Protein AF-A0A660ZIB0-F1 (afdb_monomer)

pLDDT: mean 84.98, std 10.95, range [48.0, 97.5]

Sequence (129 aa):
MRYIEEEGRTVEEALEKALEKAGIDRSEARFEVLNEGLGDEPARVRLYQDAEELDLIEGLIKEFLGILTSRVDVEIEPRKKGYYVNIHTRGYDSALIGRGGKTLEALEYLINLMLRRKKPNLQVELDIS

Structure (mmCIF, N/CA/C/O backbone):
data_AF-A0A660ZIB0-F1
#
_entry.id   AF-A0A660ZIB0-F1
#
loop_
_atom_site.group_PDB
_atom_site.id
_atom_site.type_symbol
_atom_site.label_atom_id
_atom_site.label_alt_id
_atom_site.label_comp_id
_atom_site.label_asym_id
_atom_site.label_entity_id
_atom_site.label_seq_id
_atom_site.pdbx_PDB_ins_code
_atom_site.Cartn_x
_atom_site.Cartn_y
_atom_site.Cartn_z
_atom_site.occupancy
_atom_site.B_iso_or_equiv
_atom_site.auth_seq_id
_atom_site.auth_comp_id
_atom_site.auth_asym_id
_atom_site.auth_atom_id
_atom_site.pdbx_PDB_model_num
ATOM 1 N N . MET A 1 1 ? -3.633 0.808 3.562 1.00 50.19 1 MET A N 1
ATOM 2 C CA . MET A 1 1 ? -4.849 0.374 4.264 1.00 50.19 1 MET A CA 1
ATOM 3 C C . MET A 1 1 ? -4.601 0.479 5.752 1.00 50.19 1 MET A C 1
ATOM 5 O O . MET A 1 1 ? -3.523 0.173 6.262 1.00 50.19 1 MET A O 1
ATOM 9 N N . ARG A 1 2 ? -5.600 1.029 6.419 1.00 48.00 2 ARG A N 1
ATOM 10 C CA . ARG A 1 2 ? -5.489 1.600 7.747 1.00 48.00 2 ARG A CA 1
ATOM 11 C C . ARG A 1 2 ? -6.435 0.850 8.642 1.00 48.00 2 ARG A C 1
ATOM 13 O O . ARG A 1 2 ? -7.622 0.895 8.365 1.00 48.00 2 ARG A O 1
ATOM 20 N N . TYR A 1 3 ? -5.916 0.135 9.628 1.00 66.38 3 TYR A N 1
ATOM 21 C CA . TYR A 1 3 ? -6.732 -0.813 10.355 1.00 66.38 3 TYR A CA 1
ATOM 22 C C . TYR A 1 3 ? -7.148 -0.374 11.756 1.00 66.38 3 TYR A C 1
ATOM 24 O O . TYR A 1 3 ? -6.375 0.291 12.440 1.00 66.38 3 TYR A O 1
ATOM 32 N N . ILE A 1 4 ? -8.325 -0.805 12.205 1.00 77.56 4 ILE A N 1
ATOM 33 C CA . ILE A 1 4 ? -8.803 -0.657 13.583 1.00 77.56 4 ILE A CA 1
ATOM 34 C C . ILE A 1 4 ? -8.751 -2.013 14.273 1.0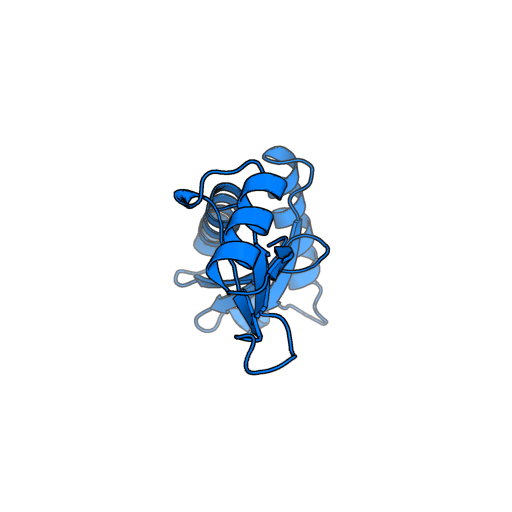0 77.56 4 ILE A C 1
ATOM 36 O O . ILE A 1 4 ? -9.524 -2.908 13.947 1.00 77.56 4 ILE A O 1
ATOM 40 N N . GLU A 1 5 ? -7.802 -2.178 15.195 1.00 85.88 5 GLU A N 1
ATOM 41 C CA . GLU A 1 5 ? -7.740 -3.394 15.997 1.00 85.88 5 GLU A CA 1
ATOM 42 C C . GLU A 1 5 ? -8.637 -3.307 17.222 1.00 85.88 5 GLU A C 1
ATOM 44 O O . GLU A 1 5 ? -8.473 -2.397 18.026 1.00 85.88 5 GLU A O 1
ATOM 49 N N . GLU A 1 6 ? -9.548 -4.258 17.385 1.00 92.69 6 GLU A N 1
ATOM 50 C CA . GLU A 1 6 ? -10.437 -4.315 18.539 1.00 92.69 6 GLU A CA 1
ATOM 51 C C . GLU A 1 6 ? -10.534 -5.717 19.102 1.00 92.69 6 GLU A C 1
ATOM 53 O O . GLU A 1 6 ? -10.360 -6.708 18.388 1.00 92.69 6 GLU A O 1
ATOM 58 N N . GLU A 1 7 ? -10.823 -5.767 20.401 1.00 91.69 7 GLU A N 1
ATOM 59 C CA . GLU A 1 7 ? -10.986 -7.006 21.144 1.00 91.69 7 GLU A CA 1
ATOM 60 C C . GLU A 1 7 ? -12.423 -7.181 21.644 1.00 91.69 7 GLU A C 1
ATOM 62 O O . GLU A 1 7 ? -13.131 -6.232 22.013 1.00 91.69 7 GLU A O 1
ATOM 67 N N . GLY A 1 8 ? -12.857 -8.431 21.693 1.00 90.94 8 GLY A N 1
ATOM 68 C CA . GLY A 1 8 ? -14.192 -8.823 22.111 1.00 90.94 8 GLY A CA 1
ATOM 69 C C . GLY A 1 8 ? -14.165 -10.186 22.775 1.00 90.94 8 GLY A C 1
ATOM 70 O O . GLY A 1 8 ? -13.200 -10.939 22.646 1.00 90.94 8 GLY A O 1
ATOM 71 N N . ARG A 1 9 ? -15.235 -10.526 23.495 1.00 86.38 9 ARG A N 1
ATOM 72 C CA . ARG A 1 9 ? -15.405 -11.898 23.995 1.00 86.38 9 ARG A CA 1
ATOM 73 C C . ARG A 1 9 ? -15.591 -12.874 22.840 1.00 86.38 9 ARG A C 1
ATOM 75 O O . ARG A 1 9 ? -15.251 -14.040 22.966 1.00 86.38 9 ARG A O 1
ATOM 82 N N . THR A 1 10 ? -16.134 -12.383 21.732 1.00 89.69 10 THR A N 1
ATOM 83 C CA . THR A 1 10 ? -16.238 -13.084 20.455 1.00 89.69 10 THR A CA 1
ATOM 84 C C . THR A 1 10 ? -15.704 -12.195 19.331 1.00 89.69 10 THR A C 1
ATOM 86 O O . THR A 1 10 ? -15.602 -10.973 19.480 1.00 89.69 10 THR A O 1
ATOM 89 N N . VAL A 1 11 ? -15.369 -12.804 18.190 1.00 88.62 11 VAL A N 1
ATOM 90 C CA . VAL A 1 11 ? -14.916 -12.096 16.979 1.00 88.62 11 VAL A CA 1
ATOM 91 C C . VAL A 1 11 ? -15.972 -11.094 16.496 1.00 88.62 11 VAL A C 1
ATOM 93 O O . VAL A 1 11 ? -15.615 -9.977 16.126 1.00 88.62 11 VAL A O 1
ATOM 96 N N . GLU A 1 12 ? -17.264 -11.441 16.552 1.00 86.75 12 GLU A N 1
ATOM 97 C CA . GLU A 1 12 ? -18.356 -10.509 16.238 1.00 86.75 12 GLU A CA 1
ATOM 98 C C . GLU A 1 12 ? -18.329 -9.247 17.103 1.00 86.75 12 GLU A C 1
ATOM 100 O O . GLU A 1 12 ? -18.472 -8.150 16.572 1.00 86.75 12 GLU A O 1
ATOM 105 N N . GLU A 1 13 ? -18.104 -9.379 18.411 1.00 89.50 13 GLU A N 1
ATOM 106 C CA . GLU A 1 13 ? -18.073 -8.232 19.322 1.00 89.50 13 GLU A CA 1
ATOM 107 C C . GLU A 1 13 ? -16.855 -7.336 19.045 1.00 89.50 13 GLU A C 1
ATOM 109 O O . GLU A 1 13 ? -16.956 -6.110 19.066 1.00 89.50 13 GLU A O 1
ATOM 114 N N . ALA A 1 14 ? -15.701 -7.941 18.752 1.00 90.44 14 ALA A N 1
ATOM 115 C CA . ALA A 1 14 ? -14.501 -7.221 18.336 1.00 90.44 14 ALA A CA 1
ATOM 116 C C . ALA A 1 14 ? -14.733 -6.456 17.020 1.00 90.44 14 ALA A C 1
ATOM 118 O O . ALA A 1 14 ? -14.351 -5.295 16.895 1.00 90.44 14 ALA A O 1
ATOM 119 N N . LEU A 1 15 ? -15.397 -7.085 16.048 1.00 85.75 15 LEU A N 1
ATOM 120 C CA . LEU A 1 15 ? -15.680 -6.489 14.746 1.00 85.75 15 LEU A CA 1
ATOM 121 C C . LEU A 1 15 ? -16.742 -5.384 14.817 1.00 85.75 15 LEU A C 1
ATOM 123 O O . LEU A 1 15 ? -16.560 -4.351 14.181 1.00 85.75 15 LEU A O 1
ATOM 127 N N . GLU A 1 16 ? -17.826 -5.556 15.575 1.00 88.50 16 GLU A N 1
ATOM 128 C CA . GLU A 1 16 ? -18.828 -4.498 15.778 1.00 88.50 16 GLU A CA 1
ATOM 129 C C . GLU A 1 16 ? -18.214 -3.281 16.462 1.00 88.50 16 GLU A C 1
ATOM 131 O O . GLU A 1 16 ? -18.403 -2.162 15.991 1.00 88.50 16 GLU A O 1
ATOM 136 N N . LYS A 1 17 ? -17.385 -3.493 17.491 1.00 86.31 17 LYS A N 1
ATOM 137 C CA . LYS A 1 17 ? -16.616 -2.406 18.110 1.00 86.31 17 LYS A CA 1
ATOM 138 C C . LYS A 1 17 ? -15.683 -1.739 17.114 1.00 86.31 17 LYS A C 1
ATOM 140 O O . LYS A 1 17 ? -15.570 -0.516 17.131 1.00 86.31 17 LYS A O 1
ATOM 145 N N . ALA A 1 18 ? -15.022 -2.521 16.258 1.00 84.44 18 ALA A N 1
ATOM 146 C CA . ALA A 1 18 ? -14.147 -1.979 15.230 1.00 84.44 18 ALA A CA 1
ATOM 147 C C . ALA A 1 18 ? -14.942 -1.118 14.250 1.00 84.44 18 ALA A C 1
ATOM 149 O O . ALA A 1 18 ? -14.517 -0.005 13.983 1.00 84.44 18 ALA A O 1
ATOM 150 N N . LEU A 1 19 ? -16.098 -1.585 13.776 1.00 79.56 19 LEU A N 1
ATOM 151 C CA . LEU A 1 19 ? -16.965 -0.904 12.809 1.00 79.56 19 LEU A CA 1
ATOM 152 C C . LEU A 1 19 ? -17.642 0.348 13.373 1.00 79.56 19 LEU A C 1
ATOM 154 O O . LEU A 1 19 ? -17.613 1.397 12.732 1.00 79.56 19 LEU A O 1
ATOM 158 N N . GLU A 1 20 ? -18.188 0.280 14.587 1.00 81.25 20 GLU A N 1
ATOM 159 C CA . GLU A 1 20 ? -18.730 1.455 15.278 1.00 81.25 20 GLU A CA 1
ATOM 160 C C . GLU A 1 20 ? -17.646 2.510 15.495 1.00 81.25 20 GLU A C 1
ATOM 162 O O . GLU A 1 20 ? -17.862 3.692 15.219 1.00 81.25 20 GLU A O 1
ATOM 167 N N . LYS A 1 21 ? -16.451 2.091 15.933 1.00 67.00 21 LYS A N 1
ATOM 168 C CA . LYS A 1 21 ? -15.299 2.997 16.067 1.00 67.00 21 LYS A CA 1
ATOM 169 C C . LYS A 1 21 ? -14.833 3.552 14.727 1.00 67.00 21 LYS A C 1
ATOM 171 O O . LYS A 1 21 ? -14.348 4.679 14.673 1.00 67.00 21 LYS A O 1
ATOM 176 N N . ALA A 1 22 ? -14.962 2.763 13.670 1.00 70.75 22 ALA A N 1
ATOM 177 C CA . ALA A 1 22 ? -14.594 3.117 12.311 1.00 70.75 22 ALA A CA 1
ATOM 178 C C . ALA A 1 22 ? -15.585 4.093 11.667 1.00 70.75 22 ALA A C 1
ATOM 180 O O . ALA A 1 22 ? -15.229 4.744 10.684 1.00 70.75 22 ALA A O 1
ATOM 181 N N . GLY A 1 23 ? -16.804 4.205 12.213 1.00 63.28 23 GLY A N 1
ATOM 182 C CA . GLY A 1 23 ? -17.859 5.079 11.701 1.00 63.28 23 GLY A CA 1
ATOM 183 C C . GLY A 1 23 ? -18.239 4.780 10.252 1.00 63.28 23 GLY A C 1
ATOM 184 O O . GLY A 1 23 ? -18.751 5.662 9.568 1.00 63.28 23 GLY A O 1
ATOM 185 N N . ILE A 1 24 ? -17.942 3.568 9.782 1.00 67.81 24 ILE A N 1
ATOM 186 C CA . ILE A 1 24 ? -18.266 3.094 8.442 1.00 67.81 24 ILE A CA 1
ATOM 187 C C . ILE A 1 24 ? -19.201 1.910 8.552 1.00 67.81 24 ILE A C 1
ATOM 189 O O . ILE A 1 24 ? -19.137 1.116 9.495 1.00 67.81 24 ILE A O 1
ATOM 193 N N . ASP A 1 25 ? -20.043 1.765 7.545 1.00 62.12 25 ASP A N 1
ATOM 194 C CA . ASP A 1 25 ? -20.846 0.571 7.422 1.00 62.12 25 ASP A CA 1
ATOM 195 C C . ASP A 1 25 ? -19.949 -0.653 7.230 1.00 62.12 25 ASP A C 1
ATOM 197 O O . ASP A 1 25 ? -18.892 -0.608 6.590 1.00 62.12 25 ASP A O 1
ATOM 201 N N . ARG A 1 26 ? -20.414 -1.796 7.743 1.00 66.44 26 ARG A N 1
ATOM 202 C CA . ARG A 1 26 ? -19.758 -3.101 7.558 1.00 66.44 26 ARG A CA 1
ATOM 203 C C . ARG A 1 26 ? -19.399 -3.387 6.094 1.00 66.44 26 ARG A C 1
ATOM 205 O O . ARG A 1 26 ? -18.463 -4.135 5.836 1.00 66.44 26 ARG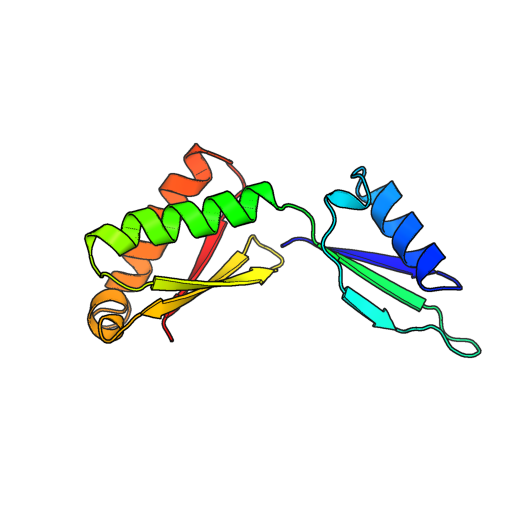 A O 1
ATOM 212 N N . SER A 1 27 ? -20.133 -2.800 5.149 1.00 57.00 27 SER A N 1
ATOM 213 C CA . SER A 1 27 ? -19.928 -2.924 3.706 1.00 57.00 27 SER A CA 1
ATOM 214 C C . SER A 1 27 ? -18.686 -2.212 3.148 1.00 57.00 27 SER A C 1
ATOM 216 O O . SER A 1 27 ? -18.269 -2.564 2.050 1.00 57.00 27 SER A O 1
ATOM 218 N N . GLU A 1 28 ? -18.082 -1.249 3.857 1.00 53.88 28 GLU A N 1
ATOM 219 C CA . GLU A 1 28 ? -16.937 -0.438 3.373 1.00 53.88 28 GLU A CA 1
ATOM 220 C C . GLU A 1 28 ? -15.615 -0.763 4.094 1.00 53.88 28 GLU A C 1
ATOM 222 O O . GLU A 1 28 ? 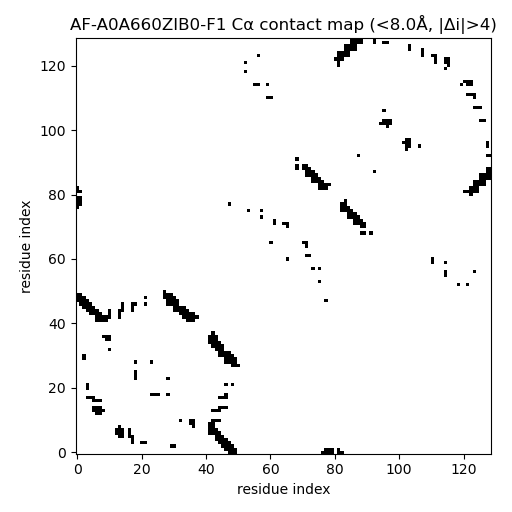-14.583 -0.110 3.906 1.00 53.88 28 GLU A O 1
ATOM 227 N N . ALA A 1 29 ? -15.645 -1.802 4.927 1.00 65.75 29 ALA A N 1
ATOM 228 C CA . ALA A 1 29 ? -14.605 -2.119 5.882 1.00 65.75 29 ALA A CA 1
ATOM 229 C C . ALA A 1 29 ? -13.805 -3.354 5.450 1.00 65.75 29 ALA A C 1
ATOM 231 O O . ALA A 1 29 ? -14.327 -4.463 5.358 1.00 65.75 29 ALA A O 1
ATOM 232 N N . ARG A 1 30 ? -12.510 -3.195 5.206 1.00 70.19 30 ARG A N 1
ATOM 233 C CA . ARG A 1 30 ? -11.557 -4.307 5.083 1.00 70.19 30 ARG A CA 1
ATOM 234 C C . ARG A 1 30 ? -11.102 -4.695 6.498 1.00 70.19 30 ARG A C 1
ATOM 236 O O . ARG A 1 30 ? -11.002 -3.826 7.344 1.00 70.19 30 ARG A O 1
ATOM 243 N N . PHE A 1 31 ? -10.832 -5.964 6.817 1.00 73.94 31 PHE A N 1
ATOM 244 C CA . PHE A 1 31 ? -10.259 -6.333 8.126 1.00 73.94 31 PHE A CA 1
ATOM 245 C C . PHE A 1 31 ? -9.530 -7.687 8.156 1.00 73.94 31 PHE A C 1
ATOM 247 O O . PHE A 1 31 ? -9.635 -8.455 7.211 1.00 73.94 31 PHE A O 1
ATOM 254 N N . GLU A 1 32 ? -8.797 -7.979 9.232 1.00 76.75 32 GLU A N 1
ATOM 255 C CA . GLU A 1 32 ? -8.071 -9.224 9.527 1.00 76.75 32 GLU A CA 1
ATOM 256 C C . GLU A 1 32 ? -8.399 -9.699 10.959 1.00 76.75 32 GLU A C 1
ATOM 258 O O . GLU A 1 32 ? -8.470 -8.886 11.869 1.00 76.75 32 GLU A O 1
ATOM 263 N N . VAL A 1 33 ? -8.619 -10.997 11.198 1.00 85.12 33 VAL A N 1
ATOM 264 C CA . VAL A 1 33 ? -8.826 -11.554 12.555 1.00 85.12 33 VAL A CA 1
ATOM 265 C C . VAL A 1 33 ? -7.486 -12.059 13.083 1.00 85.12 33 VAL A C 1
ATOM 267 O O . VAL A 1 33 ? -6.856 -12.900 12.452 1.00 85.12 33 VAL A O 1
ATOM 270 N N . LEU A 1 34 ? -7.031 -11.531 14.218 1.00 85.75 34 LEU A N 1
ATOM 271 C CA . LEU A 1 34 ? -5.714 -11.827 14.792 1.00 85.75 34 LEU A CA 1
ATOM 272 C C . LEU A 1 34 ? -5.759 -12.899 15.891 1.00 85.75 34 LEU A C 1
ATOM 274 O O . LEU A 1 34 ? -4.736 -13.525 16.153 1.00 85.75 34 LEU A O 1
ATOM 278 N N . ASN A 1 35 ? -6.908 -13.085 16.555 1.00 85.31 35 ASN A N 1
ATOM 279 C CA . ASN A 1 35 ? -7.147 -14.140 17.551 1.00 85.31 35 ASN A CA 1
ATOM 280 C C . ASN A 1 35 ? -8.658 -14.461 17.612 1.00 85.31 35 ASN A C 1
ATOM 282 O O . ASN A 1 35 ? -9.471 -13.539 17.558 1.00 85.31 35 ASN A O 1
ATOM 286 N N . GLU A 1 36 ? -9.045 -15.734 17.724 1.00 83.06 36 GLU A N 1
ATOM 287 C CA . GLU A 1 36 ? -10.454 -16.178 17.763 1.00 83.06 36 GLU A CA 1
ATOM 288 C C . GLU A 1 36 ? -11.068 -16.144 19.169 1.00 83.06 36 GLU A C 1
ATOM 290 O O . GLU A 1 36 ? -12.291 -16.157 19.298 1.00 83.06 36 GLU A O 1
ATOM 295 N N . GLY A 1 37 ? -10.228 -16.057 20.204 1.00 80.12 37 GLY A N 1
ATOM 296 C CA . GLY A 1 37 ? -10.646 -16.006 21.602 1.00 80.12 37 GLY A CA 1
ATOM 297 C C . GLY A 1 37 ? -11.220 -17.333 22.109 1.00 80.12 37 GLY A C 1
ATOM 298 O O . GLY A 1 37 ? -12.431 -17.545 22.105 1.00 80.12 37 GLY A O 1
ATOM 299 N N . LEU A 1 38 ? -10.347 -18.243 22.560 1.00 79.88 38 LEU A N 1
ATOM 300 C CA . LEU A 1 38 ? -10.721 -19.541 23.135 1.00 79.88 38 LEU A CA 1
ATOM 301 C C . LEU A 1 38 ? -10.286 -19.626 24.603 1.00 79.88 38 LEU A C 1
ATOM 303 O O . LEU A 1 38 ? -9.121 -19.414 24.933 1.00 79.88 38 LEU A O 1
ATOM 307 N N . GLY A 1 39 ? -11.216 -20.000 25.485 1.00 76.94 39 GLY A N 1
ATOM 308 C CA . GLY A 1 39 ? -10.960 -20.060 26.925 1.00 76.94 39 GLY A CA 1
ATOM 309 C C . GLY A 1 39 ? -10.916 -18.664 27.544 1.00 76.94 39 GLY A C 1
ATOM 310 O O . GLY A 1 39 ? -11.912 -17.949 27.496 1.00 76.94 39 GLY A O 1
ATOM 311 N N . ASP A 1 40 ? -9.775 -18.297 28.127 1.00 80.94 40 ASP A N 1
ATOM 312 C CA . ASP A 1 40 ? -9.594 -17.025 28.841 1.00 80.94 40 ASP A CA 1
ATOM 313 C C . ASP A 1 40 ? -8.976 -15.905 27.973 1.00 80.94 40 ASP A C 1
ATOM 315 O O . ASP A 1 40 ? -8.846 -14.772 28.440 1.00 80.94 40 ASP A O 1
ATOM 319 N N . GLU A 1 41 ? -8.591 -16.181 26.719 1.00 87.25 41 GLU A N 1
ATOM 320 C CA . GLU A 1 41 ? -8.056 -15.163 25.801 1.00 87.25 41 GLU A CA 1
ATOM 321 C C . GLU A 1 41 ? -9.169 -14.485 24.977 1.00 87.25 41 GLU A C 1
ATOM 323 O O . GLU A 1 41 ? -10.068 -15.173 24.489 1.00 87.25 41 GLU A O 1
ATOM 328 N N . PRO A 1 42 ? -9.123 -13.153 24.778 1.00 88.94 42 PRO A N 1
ATOM 329 C CA . PRO A 1 42 ? -10.121 -12.435 23.992 1.00 88.94 42 PRO A CA 1
ATOM 330 C C . PRO A 1 42 ? -9.897 -12.584 22.481 1.00 88.94 42 PRO A C 1
ATOM 332 O O . PRO A 1 42 ? -8.768 -12.690 21.992 1.00 88.94 42 PRO A O 1
ATOM 335 N N . ALA A 1 43 ? -10.991 -12.521 21.725 1.00 92.75 43 ALA A N 1
ATOM 336 C CA . ALA A 1 43 ? -10.946 -12.436 20.274 1.00 92.75 43 ALA A CA 1
ATOM 337 C C . ALA A 1 43 ? -10.428 -11.058 19.838 1.00 92.75 43 ALA A C 1
ATOM 339 O O . ALA A 1 43 ? -10.766 -10.053 20.461 1.00 92.75 43 ALA A O 1
ATOM 340 N N . ARG A 1 44 ? -9.650 -10.994 18.752 1.00 90.62 44 ARG A N 1
ATOM 341 C CA . ARG A 1 44 ? -9.039 -9.773 18.201 1.00 90.62 44 ARG A CA 1
ATOM 342 C C . ARG A 1 44 ?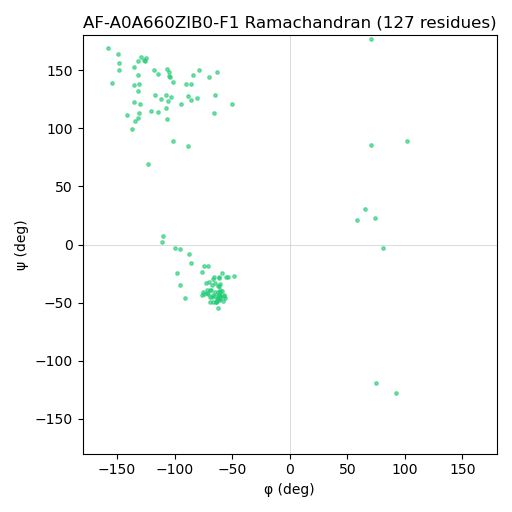 -9.267 -9.661 16.702 1.00 90.62 44 ARG A C 1
ATOM 344 O O . ARG A 1 44 ? -8.956 -10.588 15.960 1.00 90.62 44 ARG A O 1
ATOM 351 N N . VAL A 1 45 ? -9.706 -8.498 16.246 1.00 88.19 45 VAL A N 1
ATOM 352 C CA . VAL A 1 45 ? -9.949 -8.156 14.832 1.00 88.19 45 VAL A CA 1
ATOM 353 C C . VAL A 1 45 ? -9.174 -6.890 14.473 1.00 88.19 45 VAL A C 1
ATOM 355 O O . VAL A 1 45 ? -8.838 -6.160 15.383 1.00 88.19 45 VAL A O 1
ATOM 358 N N . ARG A 1 46 ? -8.870 -6.637 13.192 1.00 81.62 46 ARG A N 1
ATOM 359 C CA . ARG A 1 46 ? -8.031 -5.570 12.617 1.00 81.62 46 ARG A CA 1
ATOM 360 C C . ARG A 1 46 ? -8.688 -4.964 11.367 1.00 81.62 46 ARG A C 1
ATOM 362 O O . ARG A 1 46 ? -8.527 -5.522 10.301 1.00 81.62 46 ARG A O 1
ATOM 369 N N . LEU A 1 47 ? -9.363 -3.821 11.423 1.00 79.69 47 LEU A N 1
ATOM 370 C CA . LEU A 1 47 ? -10.230 -3.281 10.366 1.00 79.69 47 LEU A CA 1
ATOM 371 C C . LEU A 1 47 ? -9.652 -2.165 9.488 1.00 79.69 47 LEU A C 1
ATOM 373 O O . LEU A 1 47 ? -9.799 -0.993 9.805 1.00 79.69 47 LEU A O 1
ATOM 377 N N . TYR A 1 48 ? -8.997 -2.540 8.391 1.00 71.50 48 TYR A N 1
ATOM 378 C CA . TYR A 1 48 ? -8.607 -1.734 7.228 1.00 71.50 48 TYR A CA 1
ATOM 379 C C . TYR A 1 48 ? -9.751 -0.882 6.599 1.00 71.50 48 TYR A C 1
ATOM 381 O O . TYR A 1 48 ? -10.711 -1.411 6.072 1.00 71.50 48 TYR A O 1
ATOM 389 N N . GLN A 1 49 ? -9.659 0.439 6.517 1.00 59.62 49 GLN A N 1
ATOM 390 C CA . GLN A 1 49 ? -10.661 1.258 5.803 1.00 59.62 49 GLN A CA 1
ATOM 391 C C . GLN A 1 49 ? -10.119 1.794 4.466 1.00 59.62 49 GLN A C 1
ATOM 393 O O . GLN A 1 49 ? -8.906 1.992 4.366 1.00 59.62 49 GLN A O 1
ATOM 398 N N . ASP A 1 50 ? -11.043 2.004 3.505 1.00 65.62 50 ASP A N 1
ATOM 399 C CA . ASP A 1 50 ? -10.974 2.730 2.209 1.00 65.62 50 ASP A CA 1
ATOM 400 C C . ASP A 1 50 ? -10.830 1.932 0.886 1.00 65.62 50 ASP A C 1
ATOM 402 O O . ASP A 1 50 ? -9.737 1.746 0.351 1.00 65.62 50 ASP A O 1
ATOM 406 N N . ALA A 1 51 ? -11.964 1.541 0.280 1.00 63.69 51 ALA A N 1
ATOM 407 C CA . ALA A 1 51 ? -12.034 0.995 -1.087 1.00 63.69 51 ALA A CA 1
ATOM 408 C C . ALA A 1 51 ? -11.795 2.058 -2.177 1.00 63.69 51 ALA A C 1
ATOM 410 O O . ALA A 1 51 ? -11.071 1.805 -3.135 1.00 63.69 51 ALA A O 1
ATOM 411 N N . GLU A 1 52 ? -12.317 3.272 -1.991 1.00 76.44 52 GLU A N 1
ATOM 412 C CA . GLU A 1 52 ? -12.163 4.367 -2.958 1.00 76.44 52 GLU A CA 1
ATOM 413 C C . GLU A 1 52 ? -10.687 4.766 -3.147 1.00 76.44 52 GLU A C 1
ATOM 415 O O . GLU A 1 52 ? -10.259 5.115 -4.244 1.00 76.44 52 GLU A O 1
ATOM 420 N N . GLU A 1 53 ? -9.876 4.712 -2.084 1.00 82.56 53 GLU A N 1
ATOM 421 C CA . GLU A 1 53 ? -8.433 4.966 -2.188 1.00 82.56 53 GLU A CA 1
ATOM 422 C C . GLU A 1 53 ? -7.706 3.888 -2.987 1.00 82.56 53 GLU A C 1
ATOM 424 O O . GLU A 1 53 ? -6.762 4.190 -3.712 1.00 82.56 53 GLU A O 1
ATOM 429 N N . LEU A 1 54 ? -8.150 2.643 -2.866 1.00 83.50 54 LEU A N 1
ATOM 430 C CA . LEU A 1 54 ? -7.535 1.508 -3.535 1.00 83.50 54 LEU A CA 1
ATOM 431 C C . LEU A 1 54 ? -7.859 1.495 -5.022 1.00 83.50 54 LEU A C 1
ATOM 433 O O . LEU A 1 54 ? -6.938 1.352 -5.821 1.00 83.50 54 LEU A O 1
ATOM 437 N N . ASP A 1 55 ? -9.111 1.770 -5.384 1.00 86.38 55 ASP A N 1
ATOM 438 C CA . ASP A 1 55 ? -9.522 1.950 -6.779 1.00 86.38 55 ASP A CA 1
ATOM 439 C C . ASP A 1 55 ? -8.774 3.123 -7.423 1.00 86.38 55 ASP A C 1
ATOM 441 O O . ASP A 1 55 ? -8.335 3.053 -8.573 1.00 86.38 55 ASP A O 1
ATOM 445 N N . LEU A 1 56 ? -8.578 4.204 -6.661 1.00 91.50 56 LEU A N 1
ATOM 446 C CA . LEU A 1 56 ? -7.826 5.366 -7.115 1.00 91.50 56 LEU A CA 1
ATOM 447 C C . LEU A 1 56 ? -6.336 5.048 -7.318 1.00 91.50 56 LEU A C 1
ATOM 449 O O . LEU A 1 56 ? -5.767 5.473 -8.324 1.00 91.50 56 LEU A O 1
ATOM 453 N N . ILE A 1 57 ? -5.707 4.315 -6.392 1.00 93.94 57 ILE A N 1
ATOM 454 C CA . ILE A 1 57 ? -4.312 3.865 -6.518 1.00 93.94 57 ILE A CA 1
ATOM 455 C C . ILE A 1 57 ? -4.159 2.951 -7.731 1.00 93.94 57 ILE A C 1
ATOM 457 O O . ILE A 1 57 ? -3.320 3.211 -8.596 1.00 93.94 57 ILE A O 1
ATOM 461 N N . GLU A 1 58 ? -4.965 1.897 -7.803 1.00 93.62 58 GLU A N 1
ATOM 462 C CA . GLU A 1 58 ? -4.867 0.883 -8.846 1.00 93.62 58 GLU A CA 1
ATOM 463 C C . GLU A 1 58 ? -5.141 1.483 -10.228 1.00 93.62 58 GLU A C 1
ATOM 465 O O . GLU A 1 58 ? -4.350 1.295 -11.157 1.00 93.62 58 GLU A O 1
ATOM 470 N N . GLY A 1 59 ? -6.226 2.251 -10.352 1.00 94.56 59 GLY A N 1
ATOM 471 C CA . GLY A 1 59 ? -6.625 2.892 -11.601 1.00 94.56 59 GLY A CA 1
ATOM 472 C C . GLY A 1 59 ? -5.559 3.850 -12.119 1.00 94.56 59 GLY A C 1
ATOM 473 O O . GLY A 1 59 ? -5.190 3.782 -13.291 1.00 94.56 59 GLY A O 1
ATOM 474 N N . LEU A 1 60 ? -4.999 4.686 -11.240 1.00 95.75 60 LEU A N 1
ATOM 475 C CA . LEU A 1 60 ? -3.945 5.623 -11.614 1.00 95.75 60 LEU A CA 1
ATOM 476 C C . LEU A 1 60 ? -2.676 4.907 -12.092 1.00 95.75 60 LEU A C 1
ATOM 478 O O . LEU A 1 60 ? -2.103 5.294 -13.110 1.00 95.75 60 LEU A O 1
ATOM 482 N N . ILE A 1 61 ? -2.219 3.887 -11.359 1.00 95.00 61 ILE A N 1
ATOM 483 C CA . ILE A 1 61 ? -0.989 3.158 -11.697 1.00 95.00 61 ILE A CA 1
ATOM 484 C C . ILE A 1 61 ? -1.157 2.430 -13.031 1.00 95.00 61 ILE A C 1
ATOM 486 O O . ILE A 1 61 ? -0.278 2.522 -13.890 1.00 95.00 61 ILE A O 1
ATOM 490 N N . LYS A 1 62 ? -2.299 1.764 -13.243 1.00 93.62 62 LYS A N 1
ATOM 491 C CA . LYS A 1 62 ? -2.602 1.072 -14.503 1.00 93.62 62 LYS A CA 1
ATOM 492 C C . LYS A 1 62 ? -2.740 2.034 -15.678 1.00 93.62 62 LYS A C 1
ATOM 494 O O . LYS A 1 62 ? -2.229 1.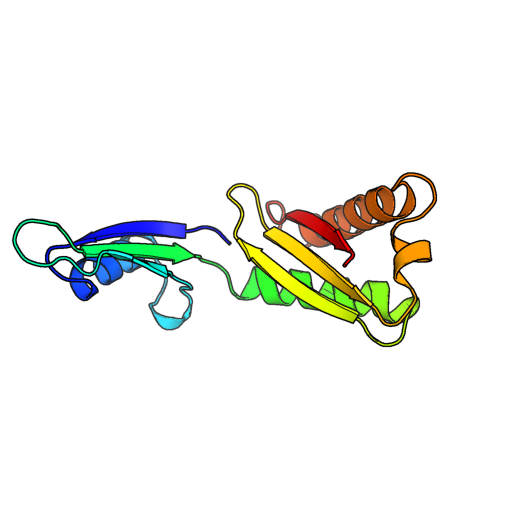731 -16.751 1.00 93.62 62 LYS A O 1
ATOM 499 N N . GLU A 1 63 ? -3.378 3.189 -15.494 1.00 93.06 63 GLU A N 1
ATOM 500 C CA . GLU A 1 63 ? -3.481 4.212 -16.540 1.00 93.06 63 GLU A CA 1
ATOM 501 C C . GLU A 1 63 ? -2.098 4.764 -16.903 1.00 93.06 63 GLU A C 1
ATOM 503 O O . GLU A 1 63 ? -1.723 4.785 -18.075 1.00 93.06 63 GLU A O 1
ATOM 508 N N . PHE A 1 64 ? -1.311 5.159 -15.902 1.00 91.81 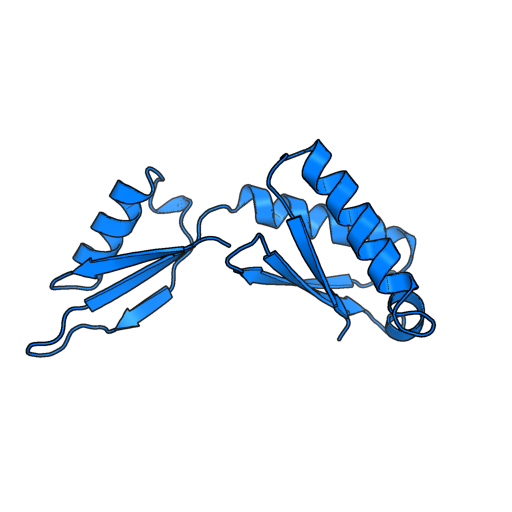64 PHE A N 1
ATOM 509 C CA . PHE A 1 64 ? -0.007 5.780 -16.114 1.00 91.81 64 PHE A CA 1
ATOM 510 C C . PHE A 1 64 ? 1.004 4.809 -16.736 1.00 91.81 64 PHE A C 1
ATOM 512 O O . PHE A 1 64 ? 1.643 5.125 -17.741 1.00 91.81 64 PHE A O 1
ATOM 519 N N . LEU A 1 65 ? 1.141 3.607 -16.169 1.00 90.75 65 LEU A N 1
ATOM 520 C CA . LEU A 1 65 ? 2.073 2.599 -16.676 1.00 90.75 65 LEU A CA 1
ATOM 521 C C . LEU A 1 65 ? 1.555 1.903 -17.937 1.00 90.75 65 LEU A C 1
ATOM 523 O O . LEU A 1 65 ? 2.371 1.462 -18.744 1.00 90.75 65 LEU A O 1
ATOM 527 N N . GLY A 1 66 ? 0.239 1.886 -18.167 1.00 88.50 66 GLY A N 1
ATOM 528 C CA . GLY A 1 66 ? -0.388 1.399 -19.398 1.00 88.50 66 GLY A CA 1
ATOM 529 C C . GLY A 1 66 ? 0.064 2.143 -20.659 1.00 88.50 66 GLY A C 1
ATOM 530 O O . GLY A 1 66 ? 0.049 1.581 -21.754 1.00 88.50 66 GLY A O 1
ATOM 531 N N . ILE A 1 67 ? 0.526 3.390 -20.511 1.00 88.12 67 ILE A N 1
ATOM 532 C CA . ILE A 1 67 ? 1.142 4.173 -21.595 1.00 88.12 67 ILE A CA 1
ATOM 533 C C . ILE A 1 67 ? 2.517 3.599 -21.977 1.00 88.12 67 ILE A C 1
ATOM 535 O O . ILE A 1 67 ? 2.928 3.680 -23.135 1.00 88.12 67 ILE A O 1
ATOM 539 N N . LEU A 1 68 ? 3.240 3.032 -21.008 1.00 84.00 68 LEU A N 1
ATOM 540 C CA . LEU A 1 68 ? 4.615 2.552 -21.162 1.00 84.00 68 LEU A CA 1
ATOM 541 C C . LEU A 1 68 ? 4.685 1.052 -21.476 1.00 84.00 68 LEU A C 1
ATOM 543 O O . LEU A 1 68 ? 5.577 0.623 -22.205 1.00 84.00 68 LEU A O 1
ATOM 547 N N . THR A 1 69 ? 3.771 0.251 -20.923 1.00 83.12 69 THR A N 1
ATOM 548 C CA . THR A 1 69 ? 3.731 -1.207 -21.081 1.00 83.12 69 THR A CA 1
ATOM 549 C C . THR A 1 69 ? 2.299 -1.742 -21.042 1.00 83.12 69 THR A C 1
ATOM 551 O O . THR A 1 69 ? 1.417 -1.184 -20.403 1.00 83.12 69 THR A O 1
ATOM 554 N N . SER A 1 70 ? 2.051 -2.850 -21.740 1.00 75.06 70 SER A N 1
ATOM 555 C CA . SER A 1 70 ? 0.696 -3.358 -22.015 1.00 75.06 70 SER A CA 1
ATOM 556 C C . SER A 1 70 ? 0.114 -4.283 -20.940 1.00 75.06 70 SER A C 1
ATOM 558 O O . SER A 1 70 ? -1.058 -4.651 -21.032 1.00 75.06 70 SER A O 1
ATOM 560 N N . ARG A 1 71 ? 0.907 -4.701 -19.942 1.00 81.75 71 ARG A N 1
ATOM 561 C CA . ARG A 1 71 ? 0.459 -5.572 -18.841 1.00 81.75 71 ARG A CA 1
ATOM 562 C C . ARG A 1 71 ? 1.095 -5.136 -17.527 1.00 81.75 71 ARG A C 1
ATOM 564 O O . ARG A 1 71 ? 2.309 -5.270 -17.374 1.00 81.75 71 ARG A O 1
ATOM 571 N N . VAL A 1 72 ? 0.254 -4.614 -16.637 1.00 89.12 72 VAL A N 1
ATOM 572 C CA . VAL A 1 72 ? 0.604 -4.108 -15.308 1.00 89.12 72 VAL A CA 1
ATOM 573 C C . VAL A 1 72 ? -0.375 -4.721 -14.318 1.00 89.12 72 VAL A C 1
ATOM 575 O O . VAL A 1 72 ? -1.570 -4.412 -14.357 1.00 89.12 72 VA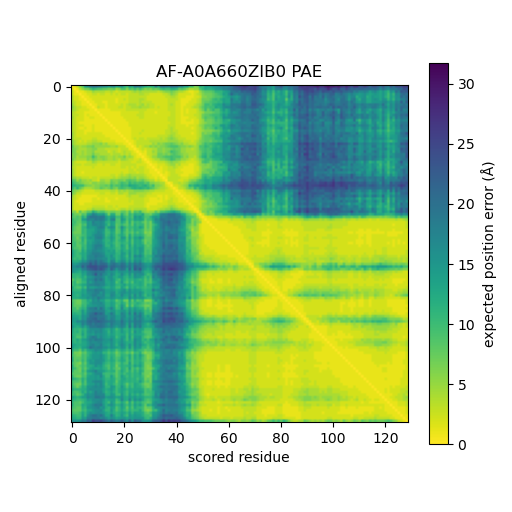L A O 1
ATOM 578 N N . ASP A 1 73 ? 0.143 -5.578 -13.452 1.00 90.75 73 ASP A N 1
ATOM 579 C CA . ASP A 1 73 ? -0.582 -6.115 -12.308 1.00 90.75 73 ASP A CA 1
ATOM 580 C C . ASP A 1 73 ? -0.070 -5.423 -11.040 1.00 90.75 73 ASP A C 1
ATOM 582 O O . ASP A 1 73 ? 1.094 -5.030 -10.961 1.00 90.75 73 ASP A O 1
ATOM 586 N N . VAL A 1 74 ? -0.965 -5.189 -10.081 1.00 92.06 74 VAL A N 1
ATOM 587 C CA . VAL A 1 74 ? -0.693 -4.349 -8.912 1.00 92.06 74 VAL A CA 1
ATOM 588 C C . VAL A 1 74 ? -1.229 -5.046 -7.669 1.00 92.06 74 VAL A C 1
ATOM 590 O O . VAL A 1 74 ? -2.423 -5.331 -7.589 1.00 92.06 74 VAL A O 1
ATOM 593 N N . GLU A 1 75 ? -0.365 -5.287 -6.690 1.00 88.75 75 GLU A N 1
ATOM 594 C CA . GLU A 1 75 ? -0.742 -5.779 -5.368 1.00 88.75 75 GLU A CA 1
ATOM 595 C C . GLU A 1 75 ? -0.636 -4.634 -4.366 1.00 88.75 75 GLU A C 1
ATOM 597 O O . GLU A 1 75 ? 0.408 -3.998 -4.240 1.00 88.75 75 GLU A O 1
ATOM 602 N N . ILE A 1 76 ? -1.731 -4.338 -3.663 1.00 86.94 76 ILE A N 1
ATOM 603 C CA . ILE A 1 76 ? -1.796 -3.185 -2.767 1.00 86.94 76 ILE A CA 1
ATOM 604 C C . ILE A 1 76 ? -1.942 -3.651 -1.326 1.00 86.94 76 ILE A C 1
ATOM 606 O O . ILE A 1 76 ? -2.981 -4.172 -0.912 1.00 86.94 76 ILE A O 1
ATOM 610 N N . GLU A 1 77 ? -0.916 -3.377 -0.534 1.00 80.06 77 GLU A N 1
ATOM 611 C CA . GLU A 1 77 ? -0.868 -3.724 0.868 1.00 80.06 77 GLU A CA 1
ATOM 612 C C . GLU A 1 77 ? -1.100 -2.532 1.793 1.00 80.06 77 GLU A C 1
ATOM 614 O O . GLU A 1 77 ? -0.616 -1.411 1.590 1.00 80.06 77 GLU A O 1
ATOM 619 N N . PRO A 1 78 ? -1.781 -2.783 2.914 1.00 73.00 78 PRO A N 1
ATOM 620 C CA . PRO A 1 78 ? -1.882 -1.822 3.973 1.00 73.00 78 PRO A CA 1
ATOM 621 C C . PRO A 1 78 ? -0.563 -1.510 4.629 1.00 73.00 78 PRO A C 1
ATOM 623 O O . PRO A 1 78 ? 0.077 -2.400 5.178 1.00 73.00 78 PRO A O 1
ATOM 626 N N . ARG A 1 79 ? -0.231 -0.223 4.733 1.00 74.31 79 ARG A N 1
ATOM 627 C CA . ARG A 1 79 ? 0.803 0.224 5.659 1.00 74.31 79 ARG A CA 1
ATOM 628 C C . ARG A 1 79 ? 0.260 1.295 6.590 1.00 74.31 79 ARG A C 1
ATOM 630 O O . ARG A 1 79 ? -0.721 1.977 6.306 1.00 74.31 79 ARG A O 1
ATOM 637 N N . LYS A 1 80 ? 0.963 1.486 7.710 1.00 64.75 80 LYS A N 1
ATOM 638 C CA . LYS A 1 80 ? 0.664 2.553 8.681 1.00 64.75 80 LYS A CA 1
ATOM 639 C C . LYS A 1 80 ? 0.645 3.948 8.037 1.00 64.75 80 LYS A C 1
ATOM 641 O O . LYS A 1 80 ? -0.037 4.832 8.542 1.00 64.75 80 LYS A O 1
ATOM 646 N N . LYS A 1 81 ? 1.399 4.148 6.946 1.00 68.56 81 LYS A N 1
ATOM 647 C CA . LYS A 1 81 ? 1.526 5.412 6.207 1.00 68.56 81 LYS A CA 1
ATOM 648 C C . LYS A 1 81 ? 1.155 5.236 4.730 1.00 68.56 81 LYS A C 1
ATOM 650 O O . LYS A 1 81 ? 2.017 5.320 3.862 1.00 68.56 81 LYS A O 1
ATOM 655 N N . GLY A 1 82 ? -0.129 5.001 4.469 1.00 83.12 82 GLY A N 1
ATOM 656 C CA . GLY A 1 82 ? -0.666 4.834 3.118 1.00 83.12 82 GLY A CA 1
ATOM 657 C C . GLY A 1 82 ? -0.691 3.372 2.688 1.00 83.12 82 GLY A C 1
ATOM 658 O O . GLY A 1 82 ? -1.247 2.515 3.390 1.00 83.12 82 GLY A O 1
ATOM 659 N N . TYR A 1 83 ? -0.123 3.087 1.523 1.00 87.62 83 TYR A N 1
ATOM 660 C CA . TYR A 1 83 ? -0.163 1.759 0.927 1.00 87.62 83 TYR A CA 1
ATOM 661 C C . TYR A 1 83 ? 1.207 1.384 0.385 1.00 87.62 83 TYR A C 1
ATOM 663 O O . TYR A 1 83 ? 1.882 2.209 -0.215 1.00 87.62 83 TYR A O 1
ATOM 671 N N . TYR A 1 84 ? 1.617 0.147 0.615 1.00 91.44 84 TYR A N 1
ATOM 672 C CA . TYR A 1 84 ? 2.703 -0.437 -0.158 1.00 91.44 84 TYR A CA 1
ATOM 673 C C . TYR A 1 84 ? 2.088 -1.029 -1.418 1.00 91.44 84 TYR A C 1
ATOM 675 O O . TYR A 1 84 ? 1.001 -1.602 -1.353 1.00 91.44 84 TYR A O 1
ATOM 683 N N . VAL A 1 85 ? 2.734 -0.840 -2.555 1.00 95.12 85 VAL A N 1
ATOM 684 C CA . VAL A 1 85 ? 2.211 -1.254 -3.845 1.00 95.12 85 VAL A CA 1
ATOM 685 C C . VAL A 1 85 ? 3.298 -2.002 -4.592 1.00 95.12 85 VAL A C 1
ATOM 687 O O . VAL A 1 85 ? 4.262 -1.395 -5.052 1.00 95.12 85 VAL A O 1
ATOM 690 N N . ASN A 1 86 ? 3.121 -3.309 -4.731 1.00 95.06 86 ASN A N 1
ATOM 691 C CA . ASN A 1 86 ? 3.992 -4.126 -5.556 1.00 95.06 86 ASN A CA 1
ATOM 692 C C . ASN A 1 86 ? 3.458 -4.151 -6.988 1.00 95.06 86 ASN A C 1
ATOM 694 O O . ASN A 1 86 ? 2.277 -4.426 -7.214 1.00 95.06 86 ASN A O 1
ATOM 698 N N . ILE A 1 87 ? 4.308 -3.828 -7.953 1.00 94.81 87 ILE A N 1
ATOM 699 C CA . ILE A 1 87 ? 3.949 -3.741 -9.365 1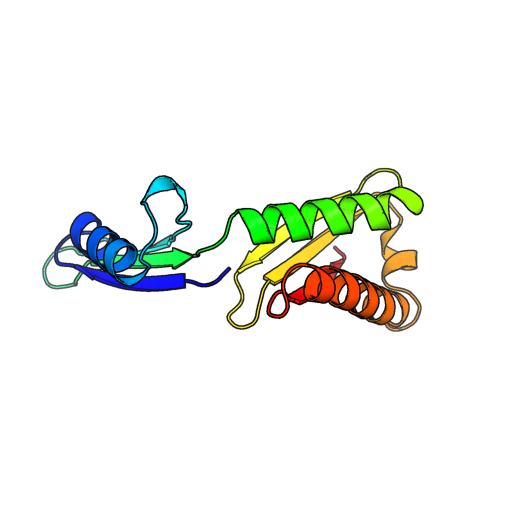.00 94.81 87 ILE A CA 1
ATOM 700 C C . ILE A 1 87 ? 4.644 -4.871 -10.112 1.00 94.81 87 ILE A C 1
ATOM 702 O O . ILE A 1 87 ? 5.869 -4.965 -10.122 1.00 94.81 87 ILE A O 1
ATOM 706 N N . HIS A 1 88 ? 3.856 -5.668 -10.821 1.00 91.94 88 HIS A N 1
ATOM 707 C CA . HIS A 1 88 ? 4.348 -6.721 -11.696 1.00 91.94 88 HIS A CA 1
ATOM 708 C C . HIS A 1 88 ? 4.168 -6.307 -13.148 1.00 91.94 88 HIS A C 1
ATOM 710 O O . HIS A 1 88 ? 3.067 -5.933 -13.577 1.00 91.94 88 HIS A O 1
ATOM 716 N N . THR A 1 89 ? 5.239 -6.392 -13.937 1.00 88.69 89 THR A N 1
ATOM 717 C CA . THR A 1 89 ? 5.168 -6.112 -15.373 1.00 88.69 89 THR A CA 1
ATOM 718 C C . THR A 1 89 ? 5.724 -7.255 -16.203 1.00 88.69 89 THR A C 1
ATOM 720 O O . THR A 1 89 ? 6.492 -8.095 -15.746 1.00 88.69 89 THR A O 1
ATOM 723 N N . ARG A 1 90 ? 5.331 -7.319 -17.479 1.00 83.81 90 ARG A N 1
ATOM 724 C CA . ARG A 1 90 ? 5.868 -8.336 -18.389 1.00 83.81 90 ARG A CA 1
ATOM 725 C C . ARG A 1 90 ? 7.140 -7.843 -19.073 1.00 83.81 90 ARG A C 1
ATOM 727 O O . ARG A 1 90 ? 7.084 -7.368 -20.207 1.00 83.81 90 ARG A O 1
ATOM 734 N N . GLY A 1 91 ? 8.279 -8.012 -18.405 1.00 81.62 91 GLY A N 1
ATOM 735 C CA . GLY A 1 91 ? 9.602 -7.762 -18.985 1.00 81.62 91 GLY A CA 1
ATOM 736 C C . GLY A 1 91 ? 9.946 -6.281 -19.139 1.00 81.62 91 GLY A C 1
ATOM 737 O O . GLY A 1 91 ? 10.777 -5.936 -19.980 1.00 81.62 91 GLY A O 1
ATOM 738 N N . TYR A 1 92 ? 9.302 -5.411 -18.356 1.00 87.19 92 TYR A N 1
ATOM 739 C CA . TYR A 1 92 ? 9.591 -3.975 -18.313 1.00 87.19 92 TYR A CA 1
ATOM 740 C C . TYR A 1 92 ? 10.226 -3.536 -16.984 1.00 87.19 92 TYR A C 1
ATOM 742 O O . TYR A 1 92 ? 10.562 -2.364 -16.808 1.00 87.19 92 TYR A O 1
ATOM 750 N N . ASP A 1 93 ? 10.474 -4.487 -16.083 1.00 89.44 93 ASP A N 1
ATOM 751 C CA . ASP A 1 93 ? 10.874 -4.253 -14.693 1.00 89.44 93 ASP A CA 1
ATOM 752 C C . ASP A 1 93 ? 12.201 -3.496 -14.623 1.00 89.44 93 ASP A C 1
ATOM 754 O O . ASP A 1 93 ? 12.311 -2.463 -13.972 1.00 89.44 93 ASP A O 1
ATOM 758 N N . SER A 1 94 ? 13.199 -3.914 -15.409 1.00 90.75 94 SER A N 1
ATOM 759 C CA . SER A 1 94 ? 14.510 -3.247 -15.447 1.00 90.75 94 SER A CA 1
ATOM 760 C C . SER A 1 94 ? 14.435 -1.779 -15.883 1.00 90.75 94 SER A C 1
ATOM 762 O O . SER A 1 94 ? 15.223 -0.956 -15.414 1.00 90.75 94 SER A O 1
ATOM 764 N N . ALA A 1 95 ? 13.506 -1.438 -16.782 1.00 90.94 95 ALA A N 1
ATOM 765 C CA . ALA A 1 95 ? 13.328 -0.068 -17.255 1.00 90.94 95 ALA A CA 1
ATOM 766 C C . ALA A 1 95 ? 12.633 0.800 -16.200 1.00 90.94 95 ALA A C 1
ATOM 768 O O . ALA A 1 95 ? 13.051 1.939 -15.984 1.00 90.94 95 ALA A O 1
ATOM 769 N N . LEU A 1 96 ? 11.618 0.246 -15.530 1.00 90.81 96 LEU A N 1
ATOM 770 C CA . LEU A 1 96 ? 10.872 0.923 -14.472 1.00 90.81 96 LEU A CA 1
ATOM 771 C C . LEU A 1 96 ? 11.682 1.066 -13.178 1.00 90.81 96 LEU A C 1
ATOM 773 O O . LEU A 1 96 ? 11.564 2.090 -12.518 1.00 90.81 96 LEU A O 1
ATOM 777 N N . ILE A 1 97 ? 12.560 0.112 -12.854 1.00 94.50 97 ILE A N 1
ATOM 778 C CA . ILE A 1 97 ? 13.527 0.232 -11.751 1.00 94.50 97 ILE A CA 1
ATOM 779 C C . ILE A 1 97 ? 14.588 1.282 -12.112 1.00 94.50 97 ILE A C 1
ATOM 781 O O . ILE A 1 97 ? 14.858 2.223 -11.359 1.00 94.50 97 ILE A O 1
ATOM 785 N N . GLY A 1 98 ? 15.169 1.165 -13.309 1.00 93.31 98 GLY A N 1
ATOM 786 C CA . GLY A 1 98 ? 16.209 2.065 -13.793 1.00 93.31 98 GLY A CA 1
ATOM 787 C C . GLY A 1 98 ? 17.553 1.906 -13.075 1.00 93.31 98 GLY A C 1
ATOM 788 O O . GLY A 1 98 ? 17.729 1.127 -12.138 1.00 93.31 98 GLY A O 1
ATOM 789 N N . ARG A 1 99 ? 18.565 2.658 -13.528 1.00 94.62 99 ARG A N 1
ATOM 790 C CA . ARG A 1 99 ? 19.926 2.557 -12.977 1.00 94.62 99 ARG A CA 1
ATOM 791 C C . ARG A 1 99 ? 19.953 3.030 -11.522 1.00 94.62 99 ARG A C 1
ATOM 793 O O . ARG A 1 99 ? 19.830 4.225 -11.263 1.00 94.62 99 ARG A O 1
ATOM 800 N N . GLY A 1 100 ? 20.204 2.093 -10.610 1.00 92.88 100 GLY A N 1
ATOM 801 C CA . GLY A 1 100 ? 20.278 2.363 -9.175 1.00 92.88 100 GLY A CA 1
ATOM 802 C C . GLY A 1 100 ? 18.947 2.819 -8.574 1.00 92.88 100 GLY A C 1
ATOM 803 O O . GLY A 1 100 ? 18.982 3.647 -7.678 1.00 92.88 100 GLY A O 1
ATOM 804 N N . GLY A 1 101 ? 17.805 2.366 -9.110 1.00 94.81 101 GLY A N 1
ATOM 805 C CA . GLY A 1 101 ? 16.470 2.683 -8.575 1.00 94.81 101 GLY A CA 1
ATOM 806 C C . GLY A 1 101 ? 15.903 4.049 -8.982 1.00 94.81 101 GLY A C 1
ATOM 807 O O . GLY A 1 101 ? 14.758 4.359 -8.675 1.00 94.81 101 GLY A O 1
ATOM 808 N N . LYS A 1 102 ? 16.665 4.865 -9.722 1.00 96.06 102 LYS A N 1
ATOM 809 C CA . LYS A 1 102 ? 16.287 6.254 -10.034 1.00 96.06 102 LYS A CA 1
ATOM 810 C C . LYS A 1 102 ? 14.995 6.405 -10.839 1.00 96.06 102 LYS A C 1
ATOM 812 O O . LYS A 1 102 ? 14.356 7.450 -10.747 1.00 96.06 102 LYS A O 1
ATOM 817 N N . THR A 1 103 ? 14.632 5.418 -11.663 1.00 95.50 103 THR A N 1
ATOM 818 C CA . THR A 1 103 ? 13.364 5.485 -12.404 1.00 95.50 103 THR A CA 1
ATOM 819 C C . THR A 1 103 ? 12.200 5.180 -11.470 1.00 95.50 103 THR A C 1
ATOM 821 O O . THR A 1 103 ? 11.227 5.929 -11.486 1.00 95.50 103 THR A O 1
ATOM 824 N N . LEU A 1 104 ? 12.324 4.162 -10.613 1.00 96.44 104 LEU A N 1
ATOM 825 C CA . LEU A 1 104 ? 11.296 3.805 -9.634 1.00 96.44 104 LEU A CA 1
ATOM 826 C C . LEU A 1 104 ? 11.032 4.963 -8.670 1.00 96.44 104 LEU A C 1
ATOM 828 O O . LEU A 1 104 ? 9.881 5.340 -8.478 1.00 96.44 104 LEU A O 1
ATOM 832 N N . GLU A 1 105 ? 12.090 5.606 -8.169 1.00 97.38 105 GLU A N 1
ATOM 833 C CA . GLU A 1 105 ? 11.980 6.806 -7.327 1.00 97.38 105 GLU A CA 1
ATOM 834 C C . GLU A 1 105 ? 11.206 7.937 -8.030 1.00 97.38 105 GLU A C 1
ATOM 836 O O . GLU A 1 105 ? 10.341 8.584 -7.435 1.00 97.38 105 GLU A O 1
ATOM 841 N N . ALA A 1 106 ? 11.481 8.176 -9.317 1.00 97.06 106 ALA A N 1
ATOM 842 C CA . ALA A 1 106 ? 10.779 9.195 -10.093 1.00 97.06 106 ALA A CA 1
ATOM 843 C C . ALA A 1 106 ? 9.307 8.822 -10.356 1.00 97.06 106 ALA A C 1
ATOM 845 O O . ALA A 1 106 ? 8.435 9.692 -10.298 1.00 97.06 106 ALA A O 1
ATOM 846 N N . LEU A 1 107 ? 9.022 7.544 -10.625 1.00 94.94 107 LEU A N 1
ATOM 847 C CA . LEU A 1 107 ? 7.665 7.026 -10.808 1.00 94.94 107 LEU A CA 1
ATOM 848 C C . LEU A 1 107 ? 6.846 7.155 -9.524 1.00 94.94 107 LEU A C 1
ATOM 850 O O . LEU A 1 107 ? 5.749 7.713 -9.559 1.00 94.94 107 LEU A O 1
ATOM 854 N N . GLU A 1 108 ? 7.397 6.711 -8.393 1.00 97.31 108 GLU A N 1
ATOM 855 C CA . GLU A 1 108 ? 6.773 6.847 -7.078 1.00 97.31 108 GLU A CA 1
ATOM 856 C C . GLU A 1 108 ? 6.457 8.312 -6.781 1.00 97.31 108 GLU A C 1
ATOM 858 O O . GLU A 1 108 ? 5.333 8.637 -6.386 1.00 97.31 108 GLU A O 1
ATOM 863 N N . TYR A 1 109 ? 7.408 9.216 -7.031 1.00 97.50 109 TYR A N 1
ATOM 864 C CA . TYR A 1 109 ? 7.203 10.647 -6.832 1.00 97.50 109 TYR A CA 1
ATOM 865 C C . TYR A 1 109 ? 6.020 11.190 -7.653 1.00 97.50 109 TYR A C 1
ATOM 867 O O . TYR A 1 109 ? 5.156 11.884 -7.105 1.00 97.50 109 TYR A O 1
ATOM 875 N N . LEU A 1 110 ? 5.953 10.865 -8.948 1.00 96.81 110 LEU A N 1
ATOM 876 C CA . LEU A 1 110 ? 4.896 11.342 -9.847 1.00 96.81 110 LEU A CA 1
ATOM 877 C C . LEU A 1 110 ? 3.523 10.760 -9.496 1.00 96.81 110 LEU A C 1
ATOM 879 O O . LEU A 1 110 ? 2.547 11.510 -9.414 1.00 96.81 110 LEU A O 1
ATOM 883 N N . ILE A 1 111 ? 3.445 9.455 -9.238 1.00 96.25 111 ILE A N 1
ATOM 884 C CA . ILE A 1 111 ? 2.199 8.784 -8.846 1.00 96.25 111 ILE A CA 1
ATOM 885 C C . ILE A 1 111 ? 1.672 9.389 -7.544 1.00 96.25 111 ILE A C 1
ATOM 887 O O . ILE A 1 111 ? 0.512 9.798 -7.472 1.00 96.25 111 ILE A O 1
ATOM 891 N N . ASN A 1 112 ? 2.530 9.566 -6.538 1.00 96.81 112 ASN A N 1
ATOM 892 C CA . ASN A 1 112 ? 2.140 10.214 -5.290 1.00 96.81 112 ASN A CA 1
ATOM 893 C C . ASN A 1 112 ? 1.687 11.670 -5.483 1.00 96.81 112 ASN A C 1
ATOM 895 O O . ASN A 1 112 ? 0.773 12.128 -4.794 1.00 96.81 112 ASN A O 1
ATOM 899 N N . LEU A 1 113 ? 2.302 12.420 -6.404 1.00 97.19 113 LEU A N 1
ATOM 900 C CA . LEU A 1 113 ? 1.867 13.779 -6.737 1.00 97.19 113 LEU A CA 1
ATOM 901 C C . LEU A 1 113 ? 0.442 13.787 -7.321 1.00 97.19 113 LEU A C 1
ATOM 903 O O . LEU A 1 113 ? -0.369 14.646 -6.967 1.00 97.19 113 LEU A O 1
ATOM 907 N N . MET A 1 114 ? 0.118 12.815 -8.177 1.00 95.88 114 MET A N 1
ATOM 908 C CA . MET A 1 114 ? -1.207 12.658 -8.786 1.00 95.88 114 MET A CA 1
ATOM 909 C C . MET A 1 114 ? -2.266 12.196 -7.771 1.00 95.88 114 MET A C 1
ATOM 911 O O . MET A 1 114 ? -3.360 12.766 -7.747 1.00 95.88 114 MET A O 1
ATOM 915 N N . LEU A 1 115 ? -1.942 11.238 -6.893 1.00 94.50 115 LEU A N 1
ATOM 916 C CA . LEU A 1 115 ? -2.839 10.770 -5.827 1.00 94.50 115 LEU A CA 1
ATOM 917 C C . LEU A 1 115 ? -3.184 11.892 -4.849 1.00 94.50 115 LEU A C 1
ATOM 919 O O . LEU A 1 115 ? -4.363 12.138 -4.592 1.00 94.50 115 LEU A O 1
ATOM 923 N N . ARG A 1 116 ? -2.179 12.646 -4.385 1.00 92.69 116 ARG A N 1
ATOM 924 C CA . ARG A 1 116 ? -2.377 13.761 -3.444 1.00 92.69 116 ARG A CA 1
ATOM 925 C C . ARG A 1 116 ? -3.255 14.879 -3.997 1.00 92.69 116 ARG A C 1
ATOM 927 O O . ARG A 1 116 ? -3.945 15.550 -3.235 1.00 92.69 116 ARG A O 1
ATOM 934 N N . ARG A 1 117 ? -3.284 15.067 -5.321 1.00 92.81 117 ARG A N 1
ATOM 935 C CA . ARG A 1 117 ? -4.202 16.018 -5.969 1.00 92.81 117 ARG A CA 1
ATOM 936 C C . ARG A 1 117 ? -5.672 15.593 -5.849 1.00 92.81 117 ARG A C 1
ATOM 938 O O . ARG A 1 117 ? -6.545 16.456 -5.861 1.00 92.81 117 ARG A O 1
ATOM 945 N N . LYS A 1 118 ? -5.948 14.289 -5.779 1.00 89.12 118 LYS A N 1
ATOM 946 C CA . LYS A 1 118 ? -7.299 13.715 -5.660 1.00 89.12 118 LYS A CA 1
ATOM 947 C C . LYS A 1 118 ? -7.701 13.530 -4.196 1.00 89.12 118 LYS A C 1
ATOM 949 O O . LYS A 1 118 ? -8.794 13.933 -3.815 1.00 89.12 118 LYS A O 1
ATOM 954 N N . LYS A 1 119 ? -6.797 12.980 -3.382 1.00 87.44 119 LYS A N 1
ATOM 955 C CA . LYS A 1 119 ? -6.945 12.781 -1.937 1.00 87.44 119 LYS A CA 1
ATOM 956 C C . LYS A 1 119 ? -5.655 13.225 -1.226 1.00 87.44 119 LYS A C 1
ATOM 958 O O . LYS A 1 119 ? -4.664 12.505 -1.293 1.00 87.44 119 LYS A O 1
ATOM 963 N N . PRO A 1 120 ? -5.634 14.376 -0.523 1.00 83.50 120 PRO A N 1
ATOM 964 C CA . PRO A 1 120 ? -4.410 14.975 0.036 1.00 83.50 120 PRO A CA 1
ATOM 965 C C . PRO A 1 120 ? -3.545 14.075 0.932 1.00 83.50 120 PRO A C 1
ATOM 967 O O . PRO A 1 120 ? -2.334 14.277 1.000 1.00 83.50 120 PRO A O 1
ATOM 970 N N . ASN A 1 121 ? -4.150 13.089 1.603 1.00 82.50 121 ASN A N 1
ATOM 971 C CA . ASN A 1 121 ? -3.466 12.182 2.533 1.00 82.50 121 ASN A CA 1
ATOM 972 C C . ASN A 1 121 ? -3.115 10.816 1.920 1.00 82.50 121 ASN A C 1
ATOM 974 O O . ASN A 1 121 ? -2.498 9.988 2.592 1.00 82.50 121 ASN A O 1
ATOM 978 N N . LEU A 1 122 ? -3.506 10.576 0.667 1.00 86.25 122 LEU A N 1
ATOM 979 C CA . LEU A 1 122 ? -3.261 9.320 -0.020 1.00 86.25 122 LEU A CA 1
ATOM 980 C C . LEU A 1 122 ? -1.836 9.292 -0.566 1.00 86.25 122 LEU A C 1
ATOM 982 O O . LEU A 1 122 ? -1.412 10.192 -1.294 1.00 86.25 122 LEU A O 1
ATOM 986 N N . GLN A 1 123 ? -1.101 8.246 -0.207 1.00 90.88 123 GLN A N 1
ATOM 987 C CA . GLN A 1 123 ? 0.264 8.030 -0.659 1.00 90.88 123 GLN A CA 1
ATOM 988 C C . GLN A 1 123 ? 0.576 6.543 -0.783 1.00 90.88 123 GLN A C 1
ATOM 990 O O . GLN A 1 123 ? -0.034 5.709 -0.103 1.00 90.88 123 GLN A O 1
ATOM 995 N N . VAL A 1 124 ? 1.554 6.245 -1.628 1.00 95.00 124 VAL A N 1
ATOM 996 C CA . VAL A 1 124 ? 2.015 4.895 -1.931 1.00 95.00 124 VAL A CA 1
ATOM 997 C C . VAL A 1 124 ? 3.535 4.804 -1.846 1.00 95.00 124 VAL A C 1
ATOM 999 O O . VAL A 1 124 ? 4.228 5.759 -2.186 1.00 95.00 124 VAL A O 1
ATOM 1002 N N . GLU A 1 125 ? 4.030 3.660 -1.402 1.00 96.06 125 GLU A N 1
ATOM 1003 C CA . GLU A 1 125 ? 5.411 3.207 -1.587 1.00 96.06 125 GLU A CA 1
ATOM 1004 C C . GLU A 1 125 ? 5.385 2.153 -2.691 1.00 96.06 125 GLU A C 1
ATOM 1006 O O . GLU A 1 125 ? 4.561 1.239 -2.623 1.00 96.06 125 GLU A O 1
ATOM 1011 N N . LEU A 1 126 ? 6.208 2.312 -3.722 1.00 96.38 126 LEU A N 1
ATOM 1012 C CA . LEU A 1 126 ? 6.217 1.428 -4.880 1.00 96.38 126 LEU A CA 1
ATOM 1013 C C . LEU A 1 126 ? 7.373 0.441 -4.807 1.00 96.38 126 LEU A C 1
ATOM 1015 O O . LEU A 1 126 ? 8.510 0.807 -4.519 1.00 96.38 126 LEU A O 1
ATOM 1019 N N . ASP A 1 127 ? 7.084 -0.788 -5.195 1.00 95.62 127 ASP A N 1
ATOM 1020 C CA . ASP A 1 127 ? 8.077 -1.814 -5.461 1.00 95.62 127 ASP A CA 1
ATOM 1021 C C . ASP A 1 127 ? 7.791 -2.484 -6.804 1.00 95.62 127 ASP A C 1
ATOM 1023 O O . ASP A 1 127 ? 6.673 -2.405 -7.324 1.00 95.62 127 ASP A O 1
ATOM 1027 N N . ILE A 1 128 ? 8.813 -3.100 -7.393 1.00 93.06 128 ILE A N 1
ATOM 1028 C CA . ILE A 1 128 ? 8.698 -3.801 -8.674 1.00 93.06 128 ILE A CA 1
ATOM 1029 C C . ILE A 1 128 ? 9.299 -5.191 -8.533 1.00 93.06 128 ILE A C 1
ATOM 1031 O O . ILE A 1 128 ? 10.493 -5.325 -8.252 1.00 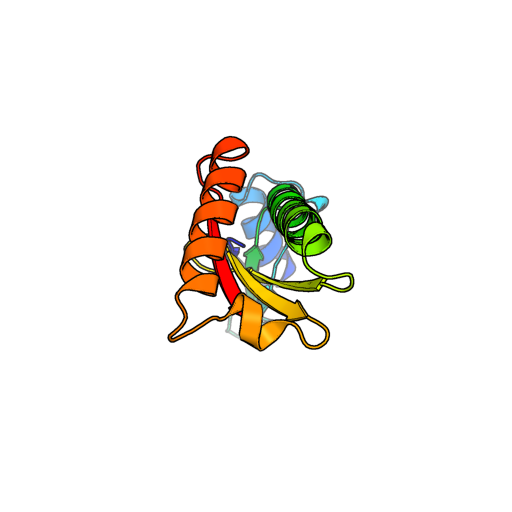93.06 128 ILE A O 1
ATOM 1035 N N . SER A 1 129 ? 8.468 -6.200 -8.790 1.00 85.38 129 SER A N 1
ATOM 1036 C CA . SER A 1 129 ? 8.793 -7.625 -8.663 1.00 85.38 129 SER A CA 1
ATOM 1037 C C . SER A 1 129 ? 8.627 -8.380 -9.974 1.00 85.38 129 SER A C 1
ATOM 1039 O O . SER A 1 129 ? 7.522 -8.296 -10.563 1.00 85.38 129 SER A O 1
#

Nearest PDB structures (foldseek):
  3gku-assembly1_A  TM=5.195E-01  e=9.037E-10  [Clostridium] symbiosum ATCC 14940
  3gku-assembly2_C-2  TM=4.965E-01  e=6.625E-09  [Clostridium] symbiosum ATCC 14940
  3gku-assembly1_B  TM=5.423E-01  e=1.448E-07  [Clostridium] symbiosum ATCC 14940
  8rxx-assembly1_SC  TM=6.188E-01  e=3.305E-02  Leishmania major strain Friedlin
  7qiz-assembly1_NA  TM=5.851E-01  e=1.977E-02  Solanum lycopersicum

Solvent-accessible surface area (backbone atoms only — not comparable to full-atom values): 6983 Å² total; per-residue (Å²): 53,47,61,36,72,25,68,17,82,36,49,67,52,3,44,52,52,25,31,65,73,62,74,46,59,79,89,56,54,43,68,49,78,80,38,72,32,71,90,91,47,60,2,26,25,33,35,22,49,58,61,71,61,49,54,51,51,53,50,50,50,43,57,62,46,47,76,78,42,94,53,71,48,77,48,79,40,60,30,99,80,30,24,38,33,43,34,35,50,83,88,48,52,72,67,48,34,33,82,90,42,54,37,36,56,52,48,36,53,51,53,33,55,57,40,28,73,78,39,78,84,47,41,58,46,72,46,76,101

Mean predicted aligned error: 8.93 Å

Foldseek 3Di:
DAKDKAWDCAQVRRVVVRCVVVVDPPVFWDKDWPAGHDDPRITMMIIDGDPPLVCLLVVLVCVVCCVVAPDWDWDWADDNQAIEIEIEGDPCQDVCCDDPRVNVVVVQVVSQVVSCVVPVRHHYDYDYD

Radius of gyration: 17.94 Å; Cα contacts (8 Å, |Δi|>4): 231; chains: 1; bounding box: 41×36×51 Å

Secondary structure (DSSP, 8-state):
-EEEEEEESSHHHHHHHHHHHHTS-GGGB--EEEE---TTSPEEEEEEE-HHHHHHHHHHHHHHHHTT-S-EEEEEEEETTEEEEEEEESS-HHHHH-GGGHHHHHHHHHHHHHHHHHSTT--EEEEE-